Protein AF-A0A957QL71-F1 (afdb_monomer_lite)

Foldseek 3Di:
DVCLVVDDPVDAAEAEDPCQALVVLLVVVVSPHPYYDDDPNLVPDPDNVVRVVRNVVSND

pLDDT: mean 95.97, std 3.25, range [77.62, 98.62]

Secondary structure (DSSP, 8-state):
-TTGGGS-TTS--EEES---SHHHHHHHHHHT-SEEE--HHHHT-S-HHHHHHHHHHHH-

Structure (mmCIF, N/CA/C/O backbone):
data_AF-A0A957QL71-F1
#
_entry.id   AF-A0A957QL71-F1
#
loop_
_atom_site.group_PDB
_atom_site.id
_atom_site.type_symbol
_atom_site.label_atom_id
_atom_site.label_alt_id
_atom_site.label_comp_id
_atom_site.label_asym_id
_atom_site.label_entity_id
_atom_site.label_seq_id
_atom_site.pdbx_PDB_ins_code
_atom_site.Cartn_x
_atom_site.Cartn_y
_atom_site.Cartn_z
_atom_site.occupancy
_atom_site.B_iso_or_equiv
_atom_site.auth_seq_id
_atom_site.auth_comp_id
_atom_site.auth_asym_id
_atom_site.auth_atom_id
_atom_site.pdbx_PDB_model_num
ATOM 1 N N . ALA A 1 1 ? 2.607 -2.796 13.139 1.00 77.62 1 ALA A N 1
ATOM 2 C CA . ALA A 1 1 ? 1.523 -3.344 13.990 1.00 77.62 1 ALA A CA 1
ATOM 3 C C . ALA A 1 1 ? 1.190 -2.493 15.230 1.00 77.62 1 ALA A C 1
ATOM 5 O O . ALA A 1 1 ? 0.012 -2.268 15.463 1.00 77.62 1 ALA A O 1
ATOM 6 N N . ARG A 1 2 ? 2.170 -1.987 16.007 1.00 91.19 2 ARG A N 1
ATOM 7 C CA . ARG A 1 2 ? 1.959 -1.296 17.310 1.00 91.19 2 ARG A CA 1
ATOM 8 C C . ARG A 1 2 ? 0.800 -0.283 17.377 1.00 91.19 2 ARG A C 1
ATOM 10 O O . ARG A 1 2 ? 0.110 -0.225 18.389 1.00 91.19 2 ARG A O 1
ATOM 17 N N . LEU A 1 3 ? 0.608 0.527 16.333 1.00 92.50 3 LEU A N 1
ATOM 18 C CA . LEU A 1 3 ? -0.420 1.575 16.316 1.00 92.50 3 LEU A CA 1
ATOM 19 C C . LEU A 1 3 ? -1.792 1.077 15.849 1.00 92.50 3 LEU A C 1
ATOM 21 O O . LEU A 1 3 ? -2.798 1.658 16.234 1.00 92.50 3 LEU A O 1
ATOM 25 N N . ARG A 1 4 ? -1.866 -0.008 15.068 1.00 92.50 4 ARG A N 1
ATOM 26 C CA . ARG A 1 4 ? -3.118 -0.415 14.417 1.00 92.50 4 ARG A CA 1
ATOM 27 C C . ARG A 1 4 ? -4.234 -0.712 15.415 1.00 92.50 4 ARG A C 1
ATOM 29 O O . ARG A 1 4 ? -5.364 -0.300 15.183 1.00 92.50 4 ARG A O 1
ATOM 36 N N . ALA A 1 5 ? -3.901 -1.386 16.516 1.00 92.75 5 ALA A N 1
ATOM 37 C CA . ALA A 1 5 ? -4.850 -1.745 17.570 1.00 92.75 5 ALA A CA 1
ATOM 38 C C . ALA A 1 5 ? -5.395 -0.533 18.350 1.00 92.75 5 ALA A C 1
ATOM 40 O O . ALA A 1 5 ? -6.385 -0.661 19.059 1.00 92.75 5 ALA A O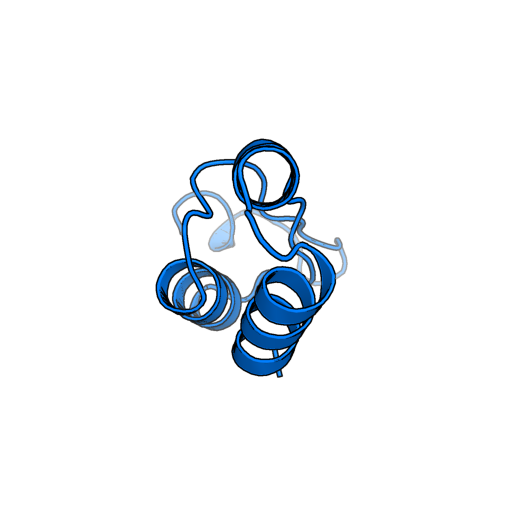 1
ATOM 41 N N . GLN A 1 6 ? -4.755 0.634 18.228 1.00 96.00 6 GLN A N 1
ATOM 42 C CA . GLN A 1 6 ? -5.170 1.876 18.885 1.00 96.00 6 GLN A CA 1
ATOM 43 C C . GLN A 1 6 ? -6.035 2.758 17.972 1.00 96.00 6 GLN A C 1
ATOM 45 O O . GLN A 1 6 ? -6.602 3.743 18.435 1.00 96.00 6 GLN A O 1
ATOM 50 N N . ILE A 1 7 ? -6.129 2.431 16.678 1.00 95.88 7 ILE A N 1
ATOM 51 C CA . ILE A 1 7 ? -6.880 3.220 15.700 1.00 95.88 7 ILE A CA 1
ATOM 52 C C . ILE A 1 7 ? -8.311 2.670 15.605 1.00 95.88 7 ILE A C 1
ATOM 54 O O . ILE A 1 7 ? -8.473 1.476 15.319 1.00 95.88 7 ILE A O 1
ATOM 58 N N . PRO A 1 8 ? -9.349 3.508 15.807 1.00 96.75 8 PRO A N 1
ATOM 59 C CA . PRO A 1 8 ? -10.737 3.082 15.678 1.00 96.75 8 PRO A CA 1
ATOM 60 C C . PRO A 1 8 ? -11.029 2.437 14.311 1.00 96.75 8 PRO A C 1
ATOM 62 O O . PRO A 1 8 ? -10.503 2.907 13.303 1.00 96.75 8 PRO A O 1
ATOM 65 N N . PRO A 1 9 ? -11.906 1.417 14.229 1.00 93.00 9 PRO A N 1
ATOM 66 C CA . PRO A 1 9 ? -12.174 0.702 12.975 1.00 93.00 9 PRO A CA 1
ATOM 67 C C . PRO A 1 9 ? -12.715 1.569 11.831 1.00 93.00 9 PRO A C 1
ATOM 69 O O . PRO A 1 9 ? -12.546 1.211 10.675 1.00 93.00 9 PRO A O 1
ATOM 72 N N . ALA A 1 10 ? -13.366 2.693 12.146 1.00 96.19 10 ALA A N 1
ATOM 73 C CA . ALA A 1 10 ? -13.937 3.605 11.153 1.00 96.19 10 ALA A CA 1
ATOM 74 C C . ALA A 1 10 ? -12.903 4.551 10.510 1.00 96.19 10 ALA A C 1
ATOM 76 O O . ALA A 1 10 ? -13.247 5.298 9.596 1.00 96.19 10 ALA A O 1
ATOM 77 N N . VAL A 1 11 ? -11.662 4.566 11.005 1.00 97.31 11 VAL A N 1
ATOM 78 C CA . VAL A 1 11 ? -10.600 5.438 10.494 1.00 97.31 11 VAL A CA 1
ATOM 79 C C . VAL A 1 11 ? -9.755 4.664 9.493 1.00 97.31 11 VAL A C 1
ATOM 81 O O . VAL A 1 11 ? -9.185 3.631 9.835 1.00 97.31 11 VAL A O 1
ATOM 84 N N . LEU A 1 12 ? -9.644 5.208 8.281 1.00 97.25 12 LEU A N 1
ATOM 85 C CA . LEU A 1 12 ? -8.781 4.673 7.235 1.00 97.25 12 LEU A CA 1
ATOM 86 C C . LEU A 1 12 ? -7.309 4.783 7.654 1.00 97.25 12 LEU A C 1
ATOM 88 O O . LEU A 1 12 ? -6.836 5.854 8.040 1.00 97.25 12 LEU A O 1
ATOM 92 N N . VAL A 1 13 ? -6.578 3.680 7.546 1.00 97.56 13 VAL A N 1
ATOM 93 C CA . VAL A 1 13 ? -5.166 3.570 7.909 1.00 97.56 13 VAL A CA 1
ATOM 94 C C . VAL A 1 13 ? -4.316 3.432 6.654 1.00 97.56 13 VAL A C 1
ATOM 96 O O . VAL A 1 13 ? -4.441 2.462 5.907 1.00 97.56 13 VAL A O 1
ATOM 99 N N . VAL A 1 14 ? -3.398 4.378 6.458 1.00 97.31 14 VAL A N 1
ATOM 100 C CA . VAL A 1 14 ? -2.389 4.326 5.393 1.00 97.31 14 VAL A CA 1
ATOM 101 C C . VAL A 1 14 ? -1.047 3.923 5.996 1.00 97.31 14 VAL A C 1
ATOM 103 O O . VAL A 1 14 ? -0.572 4.570 6.930 1.00 97.31 14 VAL A O 1
ATOM 106 N N . ALA A 1 15 ? -0.424 2.865 5.474 1.00 96.00 15 ALA A N 1
ATOM 107 C CA . ALA A 1 15 ? 0.976 2.578 5.766 1.00 96.00 15 ALA A CA 1
ATOM 108 C C . ALA A 1 15 ? 1.882 3.435 4.878 1.00 96.00 15 ALA A C 1
ATOM 110 O O . ALA A 1 15 ? 1.756 3.433 3.652 1.00 96.00 15 ALA A O 1
ATOM 111 N N . GLU A 1 16 ? 2.822 4.132 5.502 1.00 95.44 16 GLU A N 1
ATOM 112 C CA . GLU A 1 16 ? 3.830 4.943 4.830 1.00 95.44 16 GLU A CA 1
ATOM 113 C C . GLU A 1 16 ? 5.227 4.482 5.253 1.00 95.44 16 GLU A C 1
ATOM 115 O O . GLU A 1 16 ? 5.445 4.139 6.417 1.00 95.44 16 GLU A O 1
ATOM 120 N N . SER A 1 17 ? 6.177 4.554 4.313 1.00 90.19 17 SER A N 1
ATOM 121 C CA . SER A 1 17 ? 7.595 4.209 4.490 1.00 90.19 17 SER A CA 1
ATOM 122 C C . SER A 1 17 ? 7.879 2.720 4.743 1.00 90.19 17 SER A C 1
ATOM 124 O O . SER A 1 17 ? 7.036 1.959 5.203 1.00 90.19 17 SER A O 1
ATOM 126 N N . GLY A 1 18 ? 9.099 2.283 4.406 1.00 88.00 18 GLY A N 1
ATOM 127 C CA . GLY A 1 18 ? 9.541 0.895 4.617 1.00 88.00 18 GLY A CA 1
ATOM 128 C C . GLY A 1 18 ? 8.955 -0.139 3.648 1.00 88.00 18 GLY A C 1
ATOM 129 O O . GLY A 1 18 ? 9.033 -1.325 3.930 1.00 88.00 18 GLY A O 1
ATOM 130 N N . LEU A 1 19 ? 8.378 0.297 2.524 1.00 95.81 19 LEU A N 1
ATOM 131 C CA . LEU A 1 19 ? 7.773 -0.566 1.505 1.00 95.81 19 LEU A CA 1
ATOM 132 C C . LEU A 1 19 ? 8.739 -0.740 0.329 1.00 95.81 19 LEU A C 1
ATOM 134 O O . LEU A 1 19 ? 8.748 0.084 -0.588 1.00 95.81 19 LEU A O 1
ATOM 138 N N . GLN A 1 20 ? 9.573 -1.773 0.362 1.00 96.31 20 GLN A N 1
ATOM 139 C CA . GLN A 1 20 ? 10.587 -2.067 -0.656 1.00 96.31 20 GLN A CA 1
ATOM 140 C C . GLN A 1 20 ? 10.071 -3.036 -1.723 1.00 96.31 20 GLN A C 1
ATOM 142 O O . GLN A 1 20 ? 10.491 -2.954 -2.879 1.00 96.31 20 GLN A O 1
ATOM 147 N N . GLY A 1 21 ? 9.133 -3.911 -1.357 1.00 96.62 21 GLY A N 1
ATOM 148 C CA . GLY A 1 21 ? 8.625 -4.939 -2.257 1.00 96.62 21 GLY A CA 1
ATOM 149 C C . GLY A 1 21 ? 7.212 -5.441 -1.942 1.00 96.62 21 GLY A C 1
ATOM 150 O O . GLY A 1 21 ? 6.577 -5.001 -0.979 1.00 96.62 21 GLY A O 1
ATOM 151 N N . PRO A 1 22 ? 6.691 -6.356 -2.783 1.00 97.69 22 PRO A N 1
ATOM 152 C CA . PRO A 1 22 ? 5.398 -7.016 -2.589 1.00 97.69 22 PRO A CA 1
ATOM 153 C C . PRO A 1 22 ? 5.231 -7.668 -1.206 1.00 97.69 22 PRO A C 1
ATOM 155 O O . PRO A 1 22 ? 4.143 -7.651 -0.638 1.00 97.69 22 PRO A O 1
ATOM 158 N N . GLU A 1 23 ? 6.304 -8.212 -0.640 1.00 97.81 23 GLU A N 1
ATOM 159 C CA . GLU A 1 23 ? 6.338 -8.836 0.682 1.00 97.81 23 GLU A CA 1
ATOM 160 C C . GLU A 1 23 ? 5.985 -7.858 1.810 1.00 97.81 23 GLU A C 1
ATOM 162 O O . GLU A 1 23 ? 5.195 -8.198 2.695 1.00 97.81 23 GLU A O 1
ATOM 167 N N . ASP A 1 24 ? 6.480 -6.619 1.740 1.00 97.38 24 ASP A N 1
ATOM 168 C CA . ASP A 1 24 ? 6.165 -5.584 2.725 1.00 97.38 24 ASP A CA 1
ATOM 169 C C . ASP A 1 24 ? 4.694 -5.171 2.616 1.00 97.38 24 ASP A C 1
ATOM 171 O O . ASP A 1 24 ? 4.016 -4.971 3.626 1.00 97.38 24 ASP A O 1
ATOM 175 N N . VAL A 1 25 ? 4.168 -5.095 1.387 1.00 97.75 25 VAL A N 1
ATOM 176 C CA . VAL A 1 25 ? 2.753 -4.784 1.134 1.00 97.75 25 VAL A CA 1
ATOM 177 C C . VAL A 1 25 ? 1.844 -5.876 1.692 1.00 97.75 25 VAL A C 1
ATOM 179 O O . VAL A 1 25 ? 0.880 -5.567 2.395 1.00 97.75 25 VAL A O 1
ATOM 182 N N . ALA A 1 26 ? 2.171 -7.146 1.447 1.00 97.62 26 ALA A N 1
ATOM 183 C CA . ALA A 1 26 ? 1.426 -8.276 1.994 1.00 97.62 26 ALA A CA 1
ATOM 184 C C . ALA A 1 26 ? 1.441 -8.269 3.533 1.00 97.62 26 ALA A C 1
ATOM 186 O O . ALA A 1 26 ? 0.412 -8.504 4.173 1.00 97.62 26 ALA A O 1
ATOM 187 N N . ALA A 1 27 ? 2.580 -7.927 4.146 1.00 96.50 27 ALA A N 1
ATOM 188 C CA . ALA A 1 27 ? 2.680 -7.771 5.594 1.00 96.50 27 ALA A CA 1
ATOM 189 C C . ALA A 1 27 ? 1.803 -6.620 6.116 1.00 96.50 27 ALA A C 1
ATOM 191 O O . ALA A 1 27 ? 1.128 -6.770 7.138 1.00 96.50 27 ALA A O 1
ATOM 192 N N . MET A 1 28 ? 1.764 -5.480 5.418 1.00 96.19 28 MET A N 1
ATOM 193 C CA . MET A 1 28 ? 0.900 -4.359 5.797 1.00 96.19 28 MET A CA 1
ATOM 194 C C . MET A 1 28 ? -0.583 -4.721 5.686 1.00 96.19 28 MET A C 1
ATOM 196 O O . MET A 1 28 ? -1.359 -4.419 6.597 1.00 96.19 28 MET A O 1
ATOM 200 N N . LYS A 1 29 ? -0.970 -5.441 4.632 1.00 95.50 29 LYS A N 1
ATOM 201 C CA . LYS A 1 29 ? -2.324 -5.977 4.493 1.00 95.50 29 LYS A CA 1
ATOM 202 C C . LYS A 1 29 ? -2.693 -6.902 5.650 1.00 95.50 29 LYS A C 1
ATOM 204 O O . LYS A 1 29 ? -3.769 -6.757 6.220 1.00 95.50 29 LYS A O 1
ATOM 209 N N . ALA A 1 30 ? -1.801 -7.815 6.034 1.00 95.25 30 ALA A N 1
ATOM 210 C CA . ALA A 1 30 ? -2.031 -8.719 7.162 1.00 95.25 30 ALA A CA 1
ATOM 211 C C . ALA A 1 30 ? -2.182 -7.971 8.501 1.00 95.25 30 ALA A C 1
ATOM 213 O O . ALA A 1 30 ? -2.902 -8.421 9.389 1.00 95.25 30 ALA A O 1
ATOM 214 N N . ILE A 1 31 ? -1.543 -6.804 8.642 1.00 94.81 31 ILE A N 1
ATOM 215 C CA . ILE A 1 31 ? -1.733 -5.904 9.788 1.00 94.81 31 ILE A CA 1
ATOM 216 C C . ILE A 1 31 ? -3.105 -5.209 9.738 1.00 94.81 31 ILE A C 1
ATOM 218 O O . ILE A 1 31 ? -3.565 -4.729 10.768 1.00 94.81 31 ILE A O 1
ATOM 222 N N . GLY A 1 32 ? -3.780 -5.180 8.589 1.00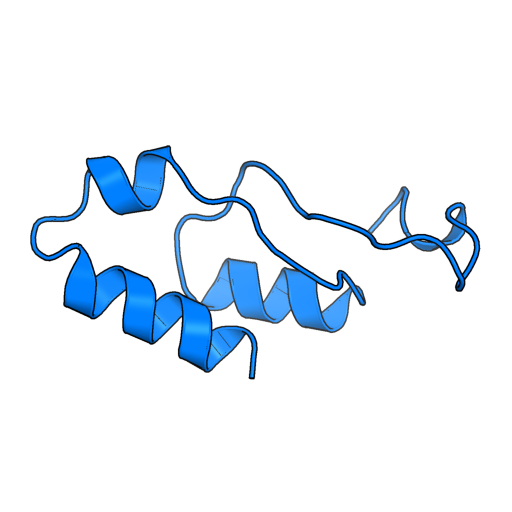 94.50 32 GLY A N 1
ATOM 223 C CA . GLY A 1 32 ? -5.095 -4.565 8.417 1.00 94.50 32 GLY A CA 1
ATOM 224 C C . GLY A 1 32 ? -5.020 -3.067 8.141 1.00 94.50 32 GLY A C 1
ATOM 225 O O . GLY A 1 32 ? -5.826 -2.311 8.686 1.00 94.50 32 GLY A O 1
ATOM 226 N N . VAL A 1 33 ? -4.016 -2.629 7.374 1.00 96.06 33 VAL A N 1
ATOM 227 C CA . VAL A 1 33 ? -4.024 -1.283 6.782 1.00 96.06 33 VAL A CA 1
ATOM 228 C C . VAL A 1 33 ? -4.884 -1.282 5.522 1.00 96.06 33 VAL A C 1
ATOM 230 O O . VAL A 1 33 ? -4.956 -2.289 4.819 1.00 96.06 33 VAL A O 1
ATOM 233 N N . ASP A 1 34 ? -5.504 -0.148 5.228 1.00 96.75 34 ASP A N 1
ATOM 234 C CA . ASP A 1 34 ? -6.452 -0.010 4.119 1.00 96.75 34 ASP A CA 1
ATOM 235 C C . ASP A 1 34 ? -5.765 0.429 2.823 1.00 96.75 34 ASP A C 1
ATOM 237 O O . ASP A 1 34 ? -6.229 0.131 1.724 1.00 96.75 34 ASP A O 1
ATOM 241 N N . ALA A 1 35 ? -4.651 1.151 2.946 1.00 97.31 35 ALA A N 1
ATOM 242 C CA . ALA A 1 35 ? -3.879 1.636 1.814 1.00 97.31 35 ALA A CA 1
ATOM 243 C C . ALA A 1 35 ? -2.387 1.735 2.145 1.00 97.31 35 ALA A C 1
ATOM 245 O O . ALA A 1 35 ? -1.970 1.712 3.306 1.00 97.31 35 ALA A O 1
ATOM 246 N N . ILE A 1 36 ? -1.584 1.889 1.095 1.00 97.44 36 ILE A N 1
ATOM 247 C CA . ILE A 1 36 ? -0.150 2.146 1.188 1.00 97.44 36 ILE A CA 1
ATOM 248 C C . ILE A 1 36 ? 0.220 3.413 0.417 1.00 97.44 36 ILE A C 1
ATOM 250 O O . ILE A 1 36 ? -0.380 3.713 -0.617 1.00 97.44 36 ILE A O 1
ATOM 254 N N . LEU A 1 37 ? 1.244 4.121 0.887 1.00 97.81 37 LEU A N 1
ATOM 255 C CA . LEU A 1 37 ? 1.879 5.225 0.173 1.00 97.81 37 LEU A CA 1
ATOM 256 C C . LEU A 1 37 ? 3.329 4.845 -0.135 1.00 97.81 37 LEU A C 1
ATOM 258 O O . LEU A 1 37 ? 4.137 4.630 0.769 1.00 97.81 37 LEU A O 1
ATOM 262 N N . VAL A 1 38 ? 3.659 4.763 -1.428 1.00 96.88 38 VAL A N 1
ATOM 263 C CA . VAL A 1 38 ? 4.979 4.337 -1.912 1.00 96.88 38 VAL A CA 1
ATOM 264 C C . VAL A 1 38 ? 5.573 5.414 -2.811 1.00 96.88 38 VAL A C 1
ATOM 266 O O . VAL A 1 38 ? 5.016 5.728 -3.857 1.00 96.88 38 VAL A O 1
ATOM 269 N N . GLY A 1 39 ? 6.723 5.957 -2.411 1.00 95.75 39 GLY A N 1
ATOM 270 C CA . GLY A 1 39 ? 7.484 6.932 -3.198 1.00 95.75 39 GLY A CA 1
ATOM 271 C C . GLY A 1 39 ? 8.795 6.347 -3.712 1.00 95.75 39 GLY A C 1
ATOM 272 O O . GLY A 1 39 ? 8.911 5.984 -4.880 1.00 95.75 39 GLY A O 1
ATOM 273 N N . GLU A 1 40 ? 9.779 6.229 -2.819 1.00 96.94 40 GLU A N 1
ATOM 274 C CA . GLU A 1 40 ? 11.166 5.864 -3.138 1.00 96.94 40 GLU A CA 1
ATOM 275 C C . GLU A 1 40 ? 11.295 4.601 -4.005 1.00 96.94 40 GLU A C 1
ATOM 277 O O . GLU A 1 40 ? 11.982 4.627 -5.025 1.00 96.94 40 GLU A O 1
ATOM 282 N N . THR A 1 41 ? 10.594 3.523 -3.649 1.00 97.06 41 THR A N 1
ATOM 283 C CA . THR A 1 41 ? 10.619 2.248 -4.386 1.00 97.06 41 THR A CA 1
ATOM 284 C C . THR A 1 41 ? 10.126 2.387 -5.823 1.00 97.06 41 THR A C 1
ATOM 286 O O . THR A 1 41 ? 10.688 1.774 -6.730 1.00 97.06 41 THR A O 1
ATOM 289 N N . LEU A 1 42 ? 9.108 3.221 -6.060 1.00 97.50 42 LEU A N 1
ATOM 290 C CA . LEU A 1 42 ? 8.629 3.497 -7.414 1.00 97.50 42 LEU A CA 1
ATOM 291 C C . LEU A 1 42 ? 9.613 4.396 -8.166 1.00 97.50 42 LEU A C 1
ATOM 293 O O . LEU A 1 42 ? 9.969 4.075 -9.295 1.00 97.50 42 LEU A O 1
ATOM 297 N N . VAL A 1 43 ? 10.107 5.467 -7.537 1.00 97.31 43 VAL A N 1
ATOM 298 C CA . VAL A 1 43 ? 11.048 6.421 -8.158 1.00 97.31 43 VAL A CA 1
ATOM 299 C C . VAL A 1 43 ? 12.365 5.751 -8.564 1.00 97.31 43 VAL A C 1
ATOM 301 O O . VAL A 1 43 ? 12.929 6.083 -9.603 1.00 97.31 43 VAL A O 1
ATOM 304 N N . LYS A 1 44 ? 12.855 4.789 -7.775 1.00 96.75 44 LYS A N 1
ATOM 305 C CA . LYS A 1 44 ? 14.082 4.032 -8.071 1.00 96.75 44 LYS A CA 1
ATOM 306 C C . LYS A 1 44 ? 13.872 2.868 -9.046 1.00 96.75 44 LYS A C 1
ATOM 308 O O . LYS A 1 44 ? 14.851 2.236 -9.448 1.00 96.75 44 LYS A O 1
ATOM 313 N N . SER A 1 45 ? 12.631 2.544 -9.411 1.00 97.75 45 SER A N 1
ATOM 314 C CA . SER A 1 45 ? 12.354 1.401 -10.278 1.00 97.75 45 SER A CA 1
ATOM 315 C C . SER A 1 45 ? 12.790 1.654 -11.721 1.00 97.75 45 SER A C 1
ATOM 317 O O . SER A 1 45 ? 12.537 2.709 -12.297 1.00 97.75 45 SER A O 1
ATOM 319 N N . LYS A 1 46 ? 13.379 0.627 -12.345 1.00 98.06 46 LYS A N 1
ATOM 320 C CA . LYS A 1 46 ? 13.661 0.611 -13.790 1.00 98.06 46 LYS A CA 1
ATOM 321 C C . LYS A 1 46 ? 12.390 0.479 -14.639 1.00 98.06 46 LYS A C 1
ATOM 323 O O . LYS A 1 46 ? 12.404 0.846 -15.807 1.00 98.06 46 LYS A O 1
ATOM 328 N N . ASP A 1 47 ? 11.318 -0.066 -14.062 1.00 98.31 47 ASP A N 1
ATOM 329 C CA . ASP A 1 47 ? 10.002 -0.205 -14.688 1.00 98.31 47 ASP A CA 1
ATOM 330 C C . ASP A 1 47 ? 8.918 0.057 -13.636 1.00 98.31 47 ASP A C 1
ATOM 332 O O . ASP A 1 47 ? 8.461 -0.841 -12.919 1.00 98.31 47 ASP A O 1
ATOM 336 N N . ILE A 1 48 ? 8.511 1.323 -13.552 1.00 98.06 48 ILE A N 1
ATOM 337 C CA . ILE A 1 48 ? 7.514 1.807 -12.592 1.00 98.06 48 ILE A CA 1
ATOM 338 C C . ILE A 1 48 ? 6.203 1.030 -12.727 1.00 98.06 48 ILE A C 1
ATOM 340 O O . ILE A 1 48 ? 5.604 0.656 -11.722 1.00 98.06 48 ILE A O 1
ATOM 344 N N . SER A 1 49 ? 5.763 0.749 -13.957 1.00 98.38 49 SER A N 1
ATOM 345 C CA . SER A 1 49 ? 4.479 0.086 -14.199 1.00 98.38 49 SER A CA 1
ATOM 346 C C . SER A 1 49 ? 4.495 -1.363 -13.720 1.00 98.38 49 SER A C 1
ATOM 348 O O . SER A 1 49 ? 3.529 -1.827 -13.112 1.00 98.38 49 SER A O 1
ATOM 350 N N . LYS A 1 50 ? 5.586 -2.096 -13.973 1.00 98.56 50 LYS A N 1
ATOM 351 C CA . LYS A 1 50 ? 5.756 -3.462 -13.463 1.00 98.56 50 LYS A CA 1
ATOM 352 C C . LYS A 1 50 ? 5.831 -3.483 -11.937 1.00 98.56 50 LYS A C 1
ATOM 354 O O . LYS A 1 50 ? 5.145 -4.302 -11.328 1.00 98.56 50 LYS A O 1
ATOM 359 N N . THR A 1 51 ? 6.605 -2.585 -11.327 1.00 98.38 51 THR A N 1
ATOM 360 C CA . THR A 1 51 ? 6.707 -2.494 -9.862 1.00 98.38 51 THR A CA 1
ATOM 361 C C . THR A 1 51 ? 5.361 -2.151 -9.234 1.00 98.38 51 THR A C 1
ATOM 363 O O . THR A 1 51 ? 4.914 -2.871 -8.349 1.00 98.38 51 THR A O 1
ATOM 366 N N . ALA A 1 52 ? 4.664 -1.126 -9.729 1.00 98.19 52 ALA A N 1
ATOM 367 C CA . ALA A 1 52 ? 3.351 -0.737 -9.218 1.00 98.19 52 ALA A CA 1
ATOM 368 C C . ALA A 1 52 ? 2.339 -1.889 -9.300 1.00 98.19 52 ALA A C 1
ATOM 370 O O . ALA A 1 52 ? 1.652 -2.166 -8.321 1.00 98.19 52 ALA A O 1
ATOM 371 N N . ARG A 1 53 ? 2.290 -2.620 -10.424 1.00 98.62 53 ARG A N 1
ATOM 372 C CA . ARG A 1 53 ? 1.420 -3.801 -10.564 1.00 98.62 53 ARG A CA 1
ATOM 373 C C . ARG A 1 53 ? 1.736 -4.894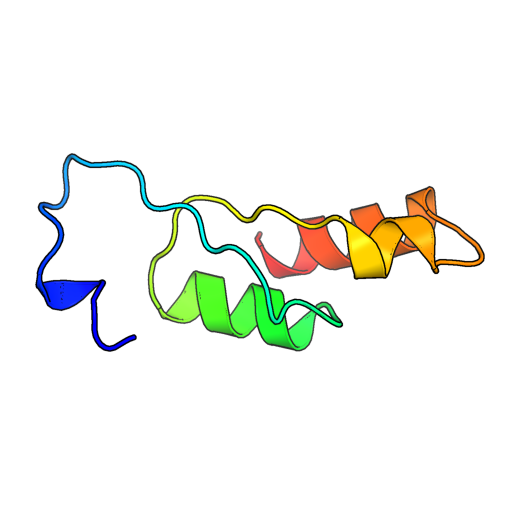 -9.545 1.00 9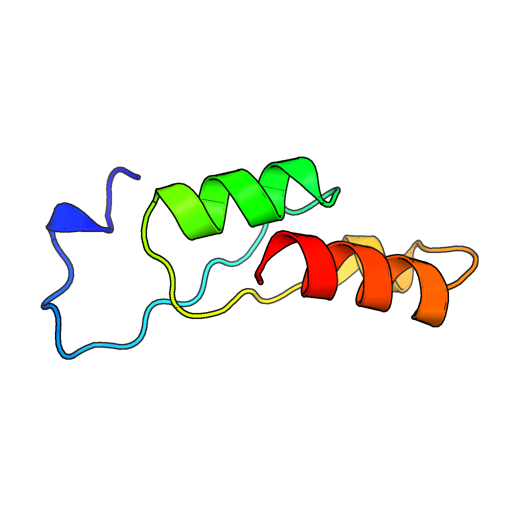8.62 53 ARG A C 1
ATOM 375 O O . ARG A 1 53 ? 0.807 -5.471 -8.993 1.00 98.62 53 ARG A O 1
ATOM 382 N N . ALA A 1 54 ? 3.014 -5.164 -9.284 1.00 98.38 54 ALA A N 1
ATOM 383 C CA . ALA A 1 54 ? 3.412 -6.157 -8.288 1.00 98.38 54 ALA A CA 1
ATOM 384 C C . ALA A 1 54 ? 2.988 -5.747 -6.866 1.00 98.38 54 ALA A C 1
ATOM 386 O O . ALA A 1 54 ?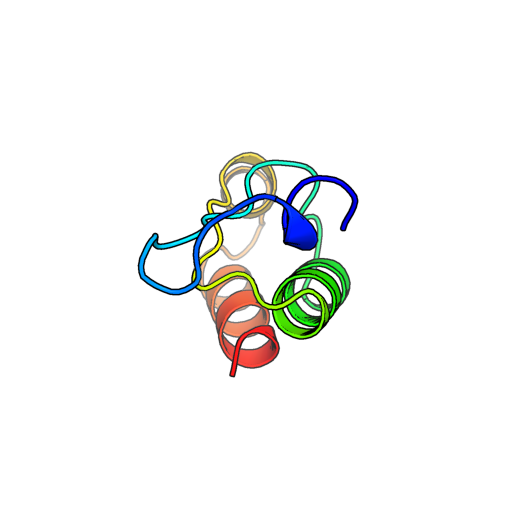 2.481 -6.578 -6.117 1.00 98.38 54 ALA A O 1
ATOM 387 N N . LEU A 1 55 ? 3.138 -4.463 -6.519 1.00 98.25 55 LEU A N 1
ATOM 388 C CA . LEU A 1 55 ? 2.704 -3.930 -5.225 1.00 98.25 55 LEU A CA 1
ATOM 389 C C . LEU A 1 55 ? 1.174 -3.968 -5.084 1.00 98.25 55 LEU A C 1
ATOM 391 O O . LEU A 1 55 ? 0.672 -4.394 -4.051 1.00 98.25 55 LEU A O 1
ATOM 395 N N . ILE A 1 56 ? 0.428 -3.594 -6.130 1.00 98.00 56 ILE A N 1
ATOM 396 C CA . ILE A 1 56 ? -1.043 -3.681 -6.144 1.00 98.00 56 ILE A CA 1
ATOM 397 C C . ILE A 1 56 ? -1.499 -5.129 -5.950 1.00 98.00 56 ILE A C 1
ATOM 399 O O . ILE A 1 56 ? -2.346 -5.383 -5.099 1.00 98.00 56 ILE A O 1
ATOM 403 N N . ALA A 1 57 ? -0.920 -6.076 -6.694 1.00 98.12 57 ALA A N 1
ATOM 404 C CA . ALA A 1 57 ? -1.283 -7.489 -6.602 1.00 98.12 57 ALA A CA 1
ATOM 405 C C . ALA A 1 57 ? -1.046 -8.068 -5.197 1.00 98.12 57 ALA A C 1
ATOM 407 O O . ALA A 1 57 ? -1.835 -8.881 -4.736 1.00 98.12 57 ALA A O 1
ATOM 408 N N . ALA A 1 58 ? -0.002 -7.625 -4.491 1.00 97.50 58 ALA A N 1
ATOM 409 C CA . ALA A 1 58 ? 0.259 -8.053 -3.116 1.00 97.50 58 ALA A CA 1
ATOM 410 C C . ALA A 1 58 ? -0.700 -7.453 -2.071 1.00 97.50 58 ALA A C 1
ATOM 412 O O . ALA A 1 58 ? -0.816 -7.981 -0.966 1.00 97.50 58 ALA A O 1
ATOM 413 N N . GLY A 1 59 ? -1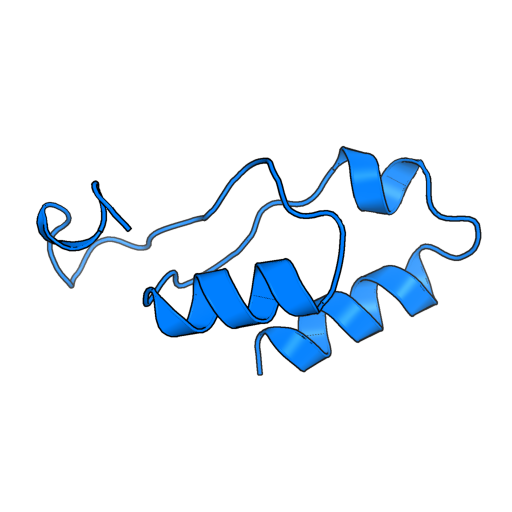.376 -6.349 -2.404 1.00 95.44 59 GLY A N 1
ATOM 414 C CA . GLY A 1 59 ? -2.425 -5.749 -1.577 1.00 95.44 59 GLY A CA 1
ATOM 415 C C . GLY A 1 59 ? -3.821 -6.348 -1.809 1.00 95.44 59 GLY A C 1
ATOM 416 O O . GLY A 1 59 ? -4.731 -6.098 -1.013 1.00 95.44 59 GLY A O 1
ATOM 417 N N . GLN A 1 60 ? -4.008 -7.145 -2.866 1.00 91.56 60 GLN A N 1
ATOM 418 C CA . GLN A 1 60 ? -5.267 -7.833 -3.210 1.00 91.56 60 GLN A CA 1
ATOM 419 C C . GLN A 1 60 ? -5.443 -9.157 -2.486 1.00 91.56 60 GLN A C 1
ATOM 421 O O . GLN A 1 60 ? -6.616 -9.459 -2.174 1.00 91.56 60 GLN A O 1
#

Sequence (60 aa):
ARLRAQIPPAVLVVAESGLQGPEDVAAMKAIGVDAILVGETLVKSKDISKTARALIAAGQ

Radius of gyration: 12.03 Å; chains: 1; bounding box: 28×16×34 Å